Protein AF-A0A7S2MCP3-F1 (afdb_monomer_lite)

Secondary structure (DSSP, 8-state):
--HHHHHS---HHHHHHHHHHHHHHTT-GGG-PPEE-SS--SHHHHHHHHHTT-SEE--SHHHHHHTT------GGGT--TTSSS---HHHHTT----HHHHH-

Structure (mmCIF, N/CA/C/O backbone):
data_AF-A0A7S2MCP3-F1
#
_entry.id   AF-A0A7S2MCP3-F1
#
loop_
_atom_site.group_PDB
_atom_site.id
_atom_site.type_symbol
_atom_site.label_atom_id
_atom_site.label_alt_id
_atom_site.label_comp_id
_atom_site.label_asym_id
_atom_site.label_entity_id
_atom_site.label_seq_id
_atom_site.pdbx_PDB_ins_code
_atom_site.Cartn_x
_atom_site.Cartn_y
_atom_site.Cartn_z
_atom_site.occupancy
_atom_site.B_iso_or_equiv
_atom_site.auth_seq_id
_atom_site.auth_comp_id
_atom_site.auth_asym_id
_atom_site.auth_atom_id
_atom_site.pdbx_PDB_model_num
ATOM 1 N N . ALA A 1 1 ? 16.183 14.743 -4.151 1.00 67.62 1 ALA A N 1
ATOM 2 C CA . ALA A 1 1 ? 16.744 14.598 -2.790 1.00 67.62 1 ALA A CA 1
ATOM 3 C C . ALA A 1 1 ? 16.092 13.400 -2.102 1.00 67.62 1 ALA A C 1
ATOM 5 O O . ALA A 1 1 ? 14.910 13.176 -2.319 1.00 67.62 1 ALA A O 1
ATOM 6 N N . TRP A 1 2 ? 16.837 12.624 -1.310 1.00 85.50 2 TRP A N 1
ATOM 7 C CA . TRP A 1 2 ? 16.332 11.425 -0.609 1.00 85.50 2 TRP A CA 1
ATOM 8 C C . TRP A 1 2 ? 15.752 11.720 0.783 1.00 85.50 2 TRP A C 1
ATOM 10 O O . TRP A 1 2 ? 15.358 10.802 1.499 1.00 85.50 2 TRP A O 1
ATOM 20 N N . THR A 1 3 ? 15.712 12.995 1.169 1.00 93.25 3 THR A N 1
ATOM 21 C CA . THR A 1 3 ? 15.322 13.467 2.501 1.00 93.25 3 THR A CA 1
ATOM 22 C C . THR A 1 3 ? 13.916 13.024 2.887 1.00 93.25 3 THR A C 1
ATOM 24 O O . THR A 1 3 ? 13.737 12.544 3.997 1.00 93.25 3 THR A O 1
ATOM 27 N N . GLY A 1 4 ? 12.949 13.065 1.965 1.00 93.00 4 GLY A N 1
ATOM 28 C CA . GLY A 1 4 ? 11.589 12.583 2.237 1.00 93.00 4 GLY A CA 1
ATOM 29 C C . GLY A 1 4 ? 11.528 11.087 2.564 1.00 93.00 4 GLY A C 1
ATOM 30 O O . GLY A 1 4 ? 10.860 10.694 3.507 1.00 93.00 4 GLY A O 1
ATOM 31 N N . LEU A 1 5 ? 12.288 10.247 1.850 1.00 91.75 5 LEU A N 1
ATOM 32 C CA . LEU A 1 5 ? 12.274 8.792 2.065 1.00 91.75 5 LEU A CA 1
ATOM 33 C C . LEU A 1 5 ? 12.915 8.376 3.399 1.00 91.75 5 LEU A C 1
ATOM 35 O O . LEU A 1 5 ? 12.632 7.296 3.909 1.00 91.75 5 LEU A O 1
ATOM 39 N N . LYS A 1 6 ? 13.849 9.180 3.918 1.00 94.06 6 LYS A N 1
ATOM 40 C CA . LYS A 1 6 ? 14.656 8.836 5.099 1.00 94.06 6 LYS A CA 1
ATOM 41 C C . LYS A 1 6 ? 14.336 9.662 6.341 1.00 94.06 6 LYS A C 1
ATOM 43 O O . LYS A 1 6 ? 14.707 9.237 7.426 1.00 94.06 6 LYS A O 1
ATOM 48 N N . GLY A 1 7 ? 13.697 10.817 6.182 1.00 95.44 7 GLY A N 1
ATOM 49 C CA . GLY A 1 7 ? 13.464 11.786 7.251 1.00 95.44 7 GLY A CA 1
ATOM 50 C C . GLY A 1 7 ? 11.997 12.134 7.490 1.00 95.44 7 GLY A C 1
ATOM 51 O O . GLY A 1 7 ? 11.735 13.037 8.276 1.00 95.44 7 GLY A O 1
ATOM 52 N N . ALA A 1 8 ? 11.050 11.468 6.824 1.00 96.12 8 ALA A N 1
ATOM 53 C CA . ALA A 1 8 ? 9.621 11.676 7.039 1.00 96.12 8 ALA A CA 1
ATOM 54 C C . ALA A 1 8 ? 8.883 10.341 7.215 1.00 96.12 8 ALA A C 1
ATOM 56 O O . ALA A 1 8 ? 9.251 9.335 6.607 1.00 96.12 8 ALA A O 1
ATOM 57 N N . GLY A 1 9 ? 7.817 10.369 8.018 1.00 95.75 9 GLY A N 1
ATOM 58 C CA . GLY A 1 9 ? 6.973 9.213 8.325 1.00 95.75 9 GLY A CA 1
ATOM 59 C C . GLY A 1 9 ? 7.300 8.538 9.660 1.00 95.75 9 GLY A C 1
ATOM 60 O O . GLY A 1 9 ? 8.340 8.780 10.271 1.00 95.75 9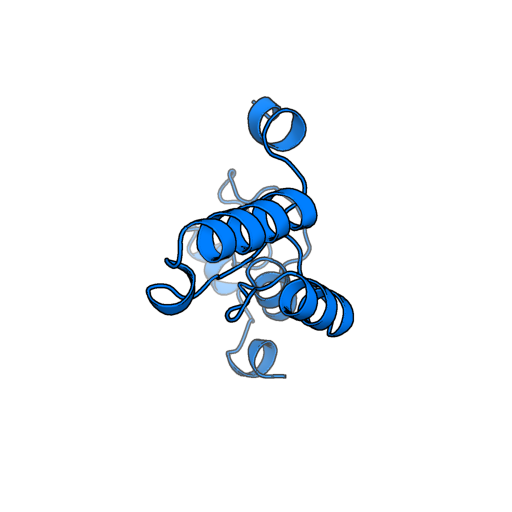 GLY A O 1
ATOM 61 N N . LEU A 1 10 ? 6.377 7.687 10.102 1.00 97.19 10 LEU A N 1
ATOM 62 C CA . LEU A 1 10 ? 6.475 6.835 11.287 1.00 97.19 10 LEU A CA 1
ATOM 63 C C . LEU A 1 10 ? 6.047 5.403 10.910 1.00 97.19 10 LEU A C 1
ATOM 65 O O . LEU A 1 10 ? 5.416 5.222 9.865 1.00 97.19 10 LEU A O 1
ATOM 69 N N . PRO A 1 11 ? 6.381 4.387 11.725 1.00 97.94 11 PRO A N 1
ATOM 70 C CA . PRO A 1 11 ? 5.870 3.030 11.541 1.00 97.94 11 PRO A CA 1
ATOM 71 C C . PRO A 1 11 ? 4.337 2.997 11.560 1.00 97.94 11 PRO A C 1
ATOM 73 O O . PRO A 1 11 ? 3.704 3.683 12.371 1.00 97.94 11 PRO A O 1
ATOM 76 N N . TRP A 1 12 ? 3.742 2.200 10.671 1.00 98.00 12 TRP A N 1
ATOM 77 C CA . TRP A 1 12 ? 2.287 2.113 10.529 1.00 98.00 12 TRP A CA 1
ATOM 78 C C . TRP A 1 12 ? 1.627 1.543 11.787 1.00 98.00 12 TRP A C 1
ATOM 80 O O . TRP A 1 12 ? 0.489 1.892 12.077 1.00 98.00 12 TRP A O 1
ATOM 90 N N . GLU A 1 13 ? 2.344 0.739 12.574 1.00 98.50 13 GLU A N 1
ATOM 91 C CA . GLU A 1 13 ? 1.866 0.143 13.820 1.00 98.50 13 GLU A CA 1
ATOM 92 C C . GLU A 1 13 ? 1.410 1.211 14.821 1.00 98.50 13 GLU A C 1
ATOM 94 O O . GLU A 1 13 ? 0.384 1.043 15.477 1.00 98.50 13 GLU A O 1
ATOM 99 N N . LEU A 1 14 ? 2.148 2.324 14.911 1.00 98.44 14 LEU A N 1
ATOM 100 C CA . LEU A 1 14 ? 1.820 3.428 15.814 1.00 98.44 14 LEU A CA 1
ATOM 101 C C . LEU A 1 14 ? 0.579 4.180 15.330 1.00 98.44 14 LEU A C 1
ATOM 103 O O . LEU A 1 14 ? -0.389 4.317 16.073 1.00 98.44 14 LEU A O 1
ATOM 107 N N . GLY A 1 15 ? 0.589 4.620 14.068 1.00 98.44 15 GLY A N 1
ATOM 108 C CA . GLY A 1 15 ? -0.507 5.414 13.510 1.00 98.44 15 GLY A CA 1
ATOM 109 C C . GLY A 1 15 ? -1.817 4.632 13.396 1.00 98.44 15 GLY A C 1
ATOM 110 O O . GLY A 1 15 ? -2.888 5.180 13.655 1.00 98.44 15 GLY A O 1
ATOM 111 N N . LEU A 1 16 ? -1.748 3.341 13.057 1.00 98.62 16 LEU A N 1
ATOM 112 C CA . LEU A 1 16 ? -2.917 2.468 12.965 1.00 98.62 16 LEU A CA 1
ATOM 113 C C . LEU A 1 16 ? -3.560 2.261 14.339 1.00 98.62 16 LEU A C 1
ATOM 115 O O . LEU A 1 16 ? -4.768 2.454 14.477 1.00 98.62 16 LEU A O 1
ATOM 119 N N . ALA A 1 17 ? -2.757 1.928 15.354 1.00 98.56 17 ALA A N 1
ATOM 120 C CA . ALA A 1 17 ? -3.254 1.722 16.709 1.00 98.56 17 ALA A CA 1
ATOM 121 C C . ALA A 1 17 ? -3.850 3.009 17.301 1.00 98.56 17 ALA A C 1
ATOM 123 O O . ALA A 1 17 ? -4.926 2.968 17.896 1.00 98.56 17 ALA A O 1
ATOM 124 N N . GLU A 1 18 ? -3.198 4.157 17.101 1.00 98.75 18 GLU A N 1
ATOM 125 C CA . GLU A 1 18 ? -3.704 5.458 17.548 1.00 98.75 18 GLU A CA 1
ATOM 126 C C . GLU A 1 18 ? -5.028 5.816 16.860 1.00 98.75 18 GLU A C 1
ATOM 128 O O . GLU A 1 18 ? -5.979 6.242 17.520 1.00 98.75 18 GLU A O 1
ATOM 133 N N . THR A 1 19 ? -5.127 5.582 15.549 1.00 98.62 19 THR A N 1
ATOM 134 C CA . THR A 1 19 ? -6.360 5.813 14.782 1.00 98.62 19 THR A CA 1
ATOM 135 C C . THR A 1 19 ? -7.492 4.922 15.289 1.00 98.62 19 THR A C 1
ATOM 137 O O . THR A 1 19 ? -8.585 5.417 15.573 1.00 98.62 19 THR A O 1
ATOM 140 N N . GLN A 1 20 ? -7.229 3.624 15.470 1.00 98.62 20 GLN A N 1
ATOM 141 C CA . GLN A 1 20 ? -8.178 2.664 16.036 1.00 98.62 20 GLN A CA 1
ATOM 142 C C . GLN A 1 20 ? -8.685 3.132 17.404 1.00 98.62 20 GLN A C 1
ATOM 144 O O . GLN A 1 20 ? -9.894 3.230 17.616 1.00 98.62 20 GLN A O 1
ATOM 149 N N . GLN A 1 21 ? -7.771 3.443 18.326 1.00 98.62 21 GLN A N 1
ATOM 150 C CA . GLN A 1 21 ? -8.106 3.871 19.684 1.00 98.62 21 GLN A CA 1
ATOM 151 C C . GLN A 1 21 ? -8.908 5.173 19.673 1.00 98.62 21 GLN A C 1
ATOM 153 O O . GLN A 1 21 ? -9.950 5.255 20.319 1.00 98.62 21 GLN A O 1
ATOM 158 N N . THR A 1 22 ? -8.483 6.163 18.889 1.00 98.75 22 THR A N 1
ATOM 159 C CA . THR A 1 22 ? -9.149 7.468 18.799 1.00 98.75 22 THR A CA 1
ATOM 160 C C . THR A 1 22 ? -10.566 7.337 18.253 1.00 98.75 22 THR A C 1
ATOM 162 O O . THR A 1 22 ? -11.498 7.917 18.809 1.00 98.75 22 THR A O 1
ATOM 165 N N . LEU A 1 23 ? -10.774 6.545 17.201 1.00 98.75 23 LEU A N 1
ATOM 166 C CA . LEU A 1 23 ? -12.108 6.335 16.639 1.00 98.75 23 LEU A CA 1
ATOM 167 C C . LEU A 1 23 ? -13.038 5.597 17.605 1.00 98.75 23 LEU A C 1
ATOM 169 O O . LEU A 1 23 ? -14.221 5.935 17.680 1.00 98.75 23 LEU A O 1
ATOM 173 N N . VAL A 1 24 ? -12.521 4.618 18.354 1.00 98.44 24 VAL A N 1
ATOM 174 C CA . VAL A 1 24 ? -13.291 3.909 19.388 1.00 98.44 24 VAL A CA 1
ATOM 175 C C . VAL A 1 24 ? -13.673 4.863 20.518 1.00 98.44 24 VAL A C 1
ATOM 177 O O . VAL A 1 24 ? -14.847 4.938 20.868 1.00 98.44 24 VAL A O 1
ATOM 180 N N . LEU A 1 25 ? -12.719 5.647 21.031 1.00 98.62 25 LEU A N 1
ATOM 181 C CA . LEU A 1 25 ? -12.955 6.622 22.103 1.00 98.62 25 LEU A CA 1
ATOM 182 C C . LEU A 1 25 ? -14.028 7.659 21.742 1.00 98.62 25 LEU A C 1
ATOM 184 O O . LEU A 1 25 ? -14.705 8.172 22.628 1.00 98.62 25 LEU A O 1
ATOM 188 N N . ASN A 1 26 ? -14.198 7.951 20.452 1.00 98.62 26 ASN A N 1
ATOM 189 C CA . ASN A 1 26 ? -15.158 8.937 19.960 1.00 98.62 26 ASN A CA 1
ATOM 190 C C . ASN A 1 26 ? -16.460 8.327 19.410 1.00 98.62 26 ASN A C 1
ATOM 192 O O . ASN A 1 26 ? -17.278 9.065 18.867 1.00 98.62 26 ASN A O 1
ATOM 196 N N . ASN A 1 27 ? -16.682 7.011 19.533 1.00 98.19 27 ASN A N 1
ATOM 197 C CA . ASN A 1 27 ? -17.838 6.315 18.941 1.00 98.19 27 ASN A CA 1
ATOM 198 C C . ASN A 1 27 ? -17.995 6.587 17.429 1.00 98.19 27 ASN A C 1
ATOM 200 O O . ASN A 1 27 ? -19.096 6.822 16.926 1.00 98.19 27 ASN A O 1
ATOM 204 N N . LEU A 1 28 ? -16.869 6.609 16.710 1.00 98.56 28 LEU A N 1
ATOM 205 C CA . LEU A 1 28 ? -16.812 6.814 15.258 1.00 98.56 28 LEU A CA 1
ATOM 206 C C . LEU A 1 28 ? -16.296 5.584 14.506 1.00 98.56 28 LEU A C 1
ATOM 208 O O . LEU A 1 28 ? -16.275 5.586 13.275 1.00 98.56 28 LEU A O 1
ATOM 212 N N . ARG A 1 29 ? -15.834 4.550 15.219 1.00 98.19 29 ARG A N 1
ATOM 213 C CA . ARG A 1 29 ? -15.120 3.426 14.603 1.00 98.19 29 ARG A CA 1
ATOM 214 C C . ARG A 1 29 ? -15.978 2.601 13.646 1.00 98.19 29 ARG A C 1
ATOM 216 O O . ARG A 1 29 ? -15.452 2.073 12.675 1.00 98.19 29 ARG A O 1
ATOM 223 N N . ASP A 1 30 ? -17.273 2.522 13.896 1.00 97.38 30 ASP A N 1
ATOM 224 C CA . ASP A 1 30 ? -18.263 1.828 13.071 1.00 97.38 30 ASP A CA 1
ATOM 225 C C . ASP A 1 30 ? -18.556 2.532 11.734 1.00 97.38 30 ASP A C 1
ATOM 227 O O . ASP A 1 30 ? -19.186 1.955 10.852 1.00 97.38 30 ASP A O 1
ATOM 231 N N . ARG A 1 31 ? -18.093 3.775 11.560 1.00 98.25 31 ARG A N 1
ATOM 232 C CA . ARG A 1 31 ? -18.406 4.607 10.387 1.00 98.25 31 ARG A CA 1
ATOM 233 C C . ARG A 1 31 ? -17.397 4.494 9.254 1.00 98.25 31 ARG A C 1
ATOM 235 O O . ARG A 1 31 ? -17.638 5.033 8.176 1.00 98.25 31 ARG A O 1
ATOM 242 N N . VAL A 1 32 ? -16.251 3.869 9.503 1.00 98.19 32 VAL A N 1
ATOM 243 C CA . VAL A 1 32 ? -15.133 3.810 8.560 1.00 98.19 32 VAL A CA 1
ATOM 244 C C . VAL A 1 32 ? -14.475 2.443 8.600 1.00 98.19 32 VAL A C 1
ATOM 246 O O . VAL A 1 32 ? -14.462 1.782 9.635 1.00 98.19 32 VAL A O 1
ATOM 249 N N . LYS A 1 33 ? -13.866 2.062 7.481 1.00 98.44 33 LYS A N 1
ATOM 250 C CA . LYS A 1 33 ? -12.904 0.965 7.437 1.00 98.44 33 LYS A CA 1
ATOM 251 C C . LYS A 1 33 ? -11.500 1.520 7.582 1.00 98.44 33 LYS A C 1
ATOM 253 O O . LYS A 1 33 ? -11.182 2.552 6.989 1.00 98.44 33 LYS A O 1
ATOM 258 N N . LEU A 1 34 ? -10.655 0.828 8.336 1.00 98.50 34 LEU A N 1
ATOM 259 C CA . LEU A 1 34 ? -9.238 1.165 8.421 1.00 98.50 34 LEU A CA 1
ATOM 260 C C . LEU A 1 34 ? -8.436 0.303 7.450 1.00 98.50 34 LEU A C 1
ATOM 262 O O . LEU A 1 34 ? -8.415 -0.920 7.569 1.00 98.50 34 LEU A O 1
ATOM 266 N N . GLN A 1 35 ? -7.754 0.954 6.513 1.00 98.56 35 GLN A N 1
ATOM 267 C CA . GLN A 1 35 ? -6.789 0.319 5.624 1.00 98.56 35 GLN A CA 1
ATOM 268 C C . GLN A 1 35 ? -5.370 0.654 6.085 1.00 98.56 35 GLN A C 1
ATOM 270 O O . GLN A 1 35 ? -5.095 1.787 6.484 1.00 98.56 35 GLN A O 1
ATOM 275 N N . THR A 1 36 ? -4.450 -0.302 5.985 1.00 98.44 36 THR A N 1
ATOM 276 C CA . THR A 1 36 ? -3.020 -0.046 6.189 1.00 98.44 36 THR A CA 1
ATOM 277 C C . THR A 1 36 ? -2.173 -0.639 5.068 1.00 98.44 36 THR A C 1
ATOM 279 O O . THR A 1 36 ? -2.492 -1.688 4.509 1.00 98.44 36 THR A O 1
ATOM 282 N N . ASP A 1 37 ? -1.088 0.046 4.729 1.00 98.31 37 ASP A N 1
ATOM 283 C CA . 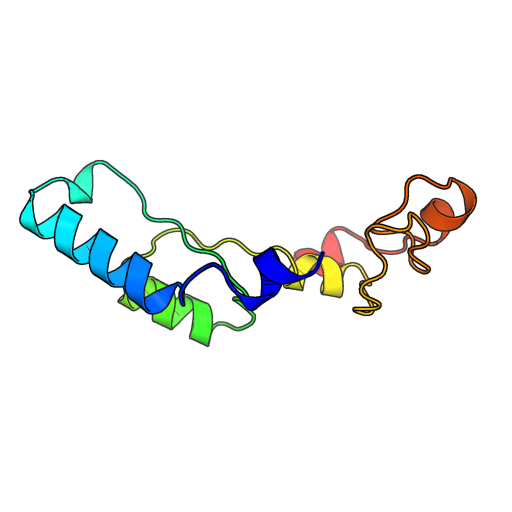ASP A 1 37 ? -0.009 -0.453 3.889 1.00 98.31 37 ASP A CA 1
ATOM 284 C C . ASP A 1 37 ? 1.340 -0.070 4.519 1.00 98.31 37 ASP A C 1
ATOM 286 O O . ASP A 1 37 ? 1.400 0.563 5.573 1.00 98.31 37 ASP A O 1
ATOM 290 N N . GLY A 1 38 ? 2.438 -0.488 3.890 1.00 96.31 38 GLY A N 1
ATOM 291 C CA . GLY A 1 38 ? 3.779 -0.144 4.359 1.00 96.31 38 GLY A CA 1
ATOM 292 C C . GLY A 1 38 ? 4.638 -1.374 4.581 1.00 96.31 38 GLY A C 1
ATOM 293 O O . GLY A 1 38 ? 4.873 -1.813 5.699 1.00 96.31 38 GLY A O 1
ATOM 294 N N . GLN A 1 39 ? 5.166 -1.919 3.484 1.00 94.31 39 GLN A N 1
ATOM 295 C CA . GLN A 1 39 ? 6.047 -3.091 3.509 1.00 94.31 39 GLN A CA 1
ATOM 296 C C . GLN A 1 39 ? 5.456 -4.360 4.152 1.00 94.31 39 GLN A C 1
ATOM 298 O O . GLN A 1 39 ? 6.231 -5.212 4.594 1.00 94.31 39 GLN A O 1
ATOM 303 N N . LEU A 1 40 ? 4.133 -4.533 4.123 1.00 96.81 40 LEU A N 1
ATOM 304 C CA . LEU A 1 40 ? 3.496 -5.817 4.412 1.00 96.81 40 LEU A CA 1
ATOM 305 C C . LEU A 1 40 ? 3.977 -6.856 3.386 1.00 96.81 40 LEU A C 1
ATOM 307 O O . LEU A 1 40 ? 3.885 -6.625 2.177 1.00 96.81 40 LEU A O 1
ATOM 311 N N . LYS A 1 41 ? 4.558 -7.966 3.852 1.00 95.50 41 LYS A N 1
ATOM 312 C CA . LYS A 1 41 ? 5.123 -9.020 2.982 1.00 95.50 41 LYS A CA 1
ATOM 313 C C . LYS A 1 41 ? 4.669 -10.420 3.362 1.00 95.50 41 LYS A C 1
ATOM 315 O O . LYS A 1 41 ? 4.758 -11.324 2.542 1.00 95.50 41 LYS A O 1
ATOM 320 N N . THR A 1 42 ? 4.251 -10.615 4.605 1.00 97.00 42 THR A N 1
ATOM 321 C CA . THR A 1 42 ? 3.963 -11.934 5.162 1.00 97.00 42 THR A CA 1
ATOM 322 C C . THR A 1 42 ? 2.568 -11.981 5.767 1.00 97.00 42 THR A C 1
ATOM 324 O O . THR A 1 42 ? 2.017 -10.957 6.173 1.00 97.00 42 THR A O 1
ATOM 327 N N . GLY A 1 43 ? 2.021 -13.190 5.918 1.00 97.50 43 GLY A N 1
ATOM 328 C CA . GLY A 1 43 ? 0.770 -13.386 6.657 1.00 97.50 43 GLY A CA 1
ATOM 329 C C . GLY A 1 43 ? 0.852 -12.909 8.113 1.00 97.50 43 GLY A C 1
ATOM 330 O O . GLY A 1 43 ? -0.146 -12.461 8.667 1.00 97.50 43 GLY A O 1
ATOM 331 N N . ARG A 1 44 ? 2.048 -12.922 8.724 1.00 98.25 44 ARG A N 1
ATOM 332 C CA . ARG A 1 44 ? 2.267 -12.362 10.066 1.00 98.25 44 ARG A CA 1
ATOM 333 C C . ARG A 1 44 ? 2.054 -10.850 10.091 1.00 98.25 44 ARG A C 1
ATOM 335 O O . ARG A 1 44 ? 1.443 -10.361 11.035 1.00 98.25 44 ARG A O 1
ATOM 342 N N . ASP A 1 45 ? 2.528 -10.128 9.079 1.00 98.19 45 ASP A N 1
ATOM 343 C CA . ASP A 1 45 ? 2.351 -8.672 9.006 1.00 98.19 45 ASP A CA 1
ATOM 344 C C . ASP A 1 45 ? 0.861 -8.321 8.911 1.00 98.19 45 ASP A C 1
ATOM 346 O O . ASP A 1 45 ? 0.380 -7.453 9.635 1.00 98.19 45 ASP A O 1
ATOM 350 N N . VAL A 1 46 ? 0.115 -9.071 8.090 1.00 98.38 46 VAL A N 1
ATOM 351 C CA . VAL A 1 46 ? -1.346 -8.946 7.963 1.00 98.38 46 VAL A CA 1
ATOM 352 C C . VAL A 1 46 ? -2.045 -9.242 9.289 1.00 98.38 46 VAL A C 1
ATOM 354 O O . VAL A 1 46 ? -2.895 -8.469 9.720 1.00 98.38 46 VAL A O 1
ATOM 357 N N . ALA A 1 47 ? -1.668 -10.327 9.971 1.00 98.56 47 ALA A N 1
ATOM 358 C CA . ALA A 1 47 ? -2.256 -10.687 11.258 1.00 98.56 47 ALA A CA 1
ATOM 359 C C . ALA A 1 47 ? -2.014 -9.605 12.323 1.00 98.56 47 ALA A C 1
ATOM 361 O O . ALA A 1 47 ? -2.935 -9.247 13.051 1.00 98.56 47 ALA A O 1
ATOM 362 N N . ILE A 1 48 ? -0.803 -9.043 12.393 1.00 98.56 48 ILE A N 1
ATOM 363 C CA . ILE A 1 48 ? -0.486 -7.945 13.317 1.00 98.56 48 ILE A CA 1
ATOM 364 C C . ILE A 1 48 ? -1.306 -6.700 12.971 1.00 98.56 48 ILE A C 1
ATOM 366 O O . ILE A 1 48 ? -1.923 -6.121 13.860 1.00 98.56 48 ILE A O 1
ATOM 370 N N . ALA A 1 49 ? -1.370 -6.313 11.698 1.00 98.62 49 ALA A N 1
ATOM 371 C CA . ALA A 1 49 ? -2.188 -5.187 11.257 1.00 98.62 49 ALA A CA 1
ATOM 372 C C . ALA A 1 49 ? -3.675 -5.372 11.608 1.00 98.62 49 ALA A C 1
ATOM 374 O O . ALA A 1 49 ? -4.307 -4.445 12.114 1.00 98.62 49 ALA A O 1
ATOM 375 N N . CYS A 1 50 ? -4.212 -6.582 11.430 1.00 98.50 50 CYS A N 1
ATOM 376 C CA . CYS A 1 50 ? -5.576 -6.923 11.828 1.00 98.50 50 CYS A CA 1
ATOM 377 C C . CYS A 1 50 ? -5.790 -6.744 13.340 1.00 98.50 50 CYS A C 1
ATOM 379 O O . CYS A 1 50 ? -6.768 -6.125 13.754 1.00 98.50 50 CYS A O 1
ATOM 381 N N . LEU A 1 51 ? -4.861 -7.235 14.170 1.00 98.50 51 LEU A N 1
ATOM 382 C CA . LEU A 1 51 ? -4.922 -7.090 15.632 1.00 98.50 51 LEU A CA 1
ATOM 383 C C . LEU A 1 51 ? -4.826 -5.627 16.092 1.00 98.50 51 LEU A C 1
ATOM 385 O O . LEU A 1 51 ? -5.353 -5.285 17.148 1.00 98.50 51 LEU A O 1
ATOM 389 N N . LEU A 1 52 ? -4.177 -4.764 15.306 1.00 98.62 52 LEU A N 1
ATOM 390 C CA . LEU A 1 52 ? -4.078 -3.325 15.566 1.00 98.62 52 LEU A CA 1
ATOM 391 C C . LEU A 1 52 ? -5.275 -2.516 15.035 1.00 98.62 52 LEU A C 1
ATOM 393 O O . LEU A 1 52 ? -5.346 -1.315 15.288 1.00 98.62 52 LEU A O 1
ATOM 397 N N . GLY A 1 53 ? -6.236 -3.158 14.362 1.00 98.31 53 GLY A N 1
ATOM 398 C CA . GLY A 1 53 ? -7.515 -2.555 13.976 1.00 98.31 53 GLY A CA 1
ATOM 399 C C . GLY A 1 53 ? -7.729 -2.344 12.477 1.00 98.31 53 GLY A C 1
ATOM 400 O O . GLY A 1 53 ? -8.764 -1.784 12.109 1.00 98.31 53 GLY A O 1
ATOM 401 N N . ALA A 1 54 ? -6.798 -2.778 11.618 1.00 98.69 54 ALA A N 1
ATOM 402 C CA . ALA A 1 54 ? -6.998 -2.744 10.170 1.00 98.69 54 ALA A CA 1
ATOM 403 C C . ALA A 1 54 ? -8.003 -3.809 9.705 1.00 98.69 54 ALA A C 1
ATOM 405 O O . ALA A 1 54 ? -8.040 -4.927 10.215 1.00 98.69 54 ALA A O 1
ATOM 406 N N . GLU A 1 55 ? -8.778 -3.451 8.688 1.00 98.56 55 GLU A N 1
ATOM 407 C CA . GLU A 1 55 ? -9.721 -4.318 7.974 1.00 98.56 55 GLU A CA 1
ATOM 408 C C . GLU A 1 55 ? -9.283 -4.568 6.527 1.00 98.56 55 GLU A C 1
ATOM 410 O O . GLU A 1 55 ? -9.661 -5.573 5.928 1.00 98.56 55 GLU A O 1
ATOM 415 N N . GLU A 1 56 ? -8.484 -3.660 5.962 1.00 98.44 56 GLU A N 1
ATOM 416 C CA . GLU A 1 56 ? -7.992 -3.734 4.588 1.00 98.44 56 GLU A CA 1
ATOM 417 C C . GLU A 1 56 ? -6.463 -3.567 4.557 1.00 98.44 56 GLU A C 1
ATOM 419 O O . GLU A 1 56 ? -5.875 -2.824 5.350 1.00 98.44 56 GLU A O 1
ATOM 424 N N . PHE A 1 57 ? -5.806 -4.273 3.633 1.00 98.38 57 PHE A N 1
ATOM 425 C CA . PHE A 1 57 ? -4.346 -4.377 3.579 1.00 98.38 57 PHE A CA 1
ATOM 426 C C . PHE A 1 57 ? -3.844 -4.053 2.174 1.00 98.38 57 PHE A C 1
ATOM 428 O O . PHE A 1 57 ? -4.172 -4.742 1.207 1.00 98.38 57 PHE A O 1
ATOM 435 N N . GLY A 1 58 ? -3.039 -3.002 2.058 1.00 97.75 58 GLY A N 1
ATOM 436 C CA . GLY A 1 58 ? -2.432 -2.592 0.801 1.00 97.75 58 GLY A CA 1
ATOM 437 C C . GLY A 1 58 ? -1.088 -3.277 0.565 1.00 97.75 58 GLY A C 1
ATOM 438 O O . GLY A 1 58 ? -0.181 -3.229 1.400 1.00 97.75 58 GLY A O 1
ATOM 439 N N . PHE A 1 59 ? -0.928 -3.858 -0.624 1.00 97.19 59 PHE A N 1
ATOM 440 C CA . PHE A 1 59 ? 0.334 -4.422 -1.098 1.00 97.19 59 PHE A CA 1
ATOM 441 C C . PHE A 1 59 ? 0.758 -3.721 -2.386 1.00 97.19 59 PHE A C 1
ATOM 443 O O . PHE A 1 59 ? 0.026 -3.716 -3.368 1.00 97.19 59 PHE A O 1
ATOM 450 N N . ALA A 1 60 ? 1.966 -3.156 -2.396 1.00 93.69 60 ALA A N 1
ATOM 451 C CA . ALA A 1 60 ? 2.519 -2.491 -3.578 1.00 93.69 60 ALA A CA 1
ATOM 452 C C . ALA A 1 60 ? 3.827 -3.153 -4.026 1.00 93.69 60 ALA A C 1
ATOM 454 O O . ALA A 1 60 ? 3.905 -3.776 -5.082 1.00 93.69 60 ALA A O 1
ATOM 455 N N . THR A 1 61 ? 4.867 -3.083 -3.190 1.00 95.94 61 THR A N 1
ATOM 456 C CA . THR A 1 61 ? 6.198 -3.592 -3.554 1.00 95.94 61 THR A CA 1
ATOM 457 C C . THR A 1 61 ? 6.227 -5.108 -3.745 1.00 95.94 61 THR A C 1
ATOM 459 O O . THR A 1 61 ? 6.918 -5.575 -4.643 1.00 95.94 61 THR A O 1
ATOM 462 N N . ALA A 1 62 ? 5.498 -5.878 -2.930 1.00 95.25 62 ALA A N 1
ATOM 463 C CA . ALA A 1 62 ? 5.475 -7.337 -3.052 1.00 95.25 62 ALA A CA 1
ATOM 464 C C . ALA A 1 62 ? 4.889 -7.798 -4.408 1.00 95.25 62 ALA A C 1
ATOM 466 O O . ALA A 1 62 ? 5.601 -8.509 -5.117 1.00 95.25 62 ALA A O 1
ATOM 467 N N . PRO A 1 63 ? 3.713 -7.309 -4.858 1.00 95.62 63 PRO A N 1
ATOM 468 C CA . PRO A 1 63 ? 3.223 -7.553 -6.218 1.00 95.62 63 PRO A CA 1
ATOM 469 C C . PRO A 1 63 ? 4.193 -7.113 -7.321 1.00 95.62 63 PRO A C 1
ATOM 471 O O . PRO A 1 63 ? 4.391 -7.836 -8.292 1.00 95.62 63 PRO A O 1
ATOM 474 N N . LEU A 1 64 ? 4.860 -5.959 -7.176 1.00 97.12 64 LEU A N 1
ATOM 475 C CA . LEU A 1 64 ? 5.872 -5.526 -8.150 1.00 97.12 64 LEU A CA 1
ATOM 476 C C . LEU A 1 64 ? 7.041 -6.516 -8.243 1.00 97.12 64 LEU A C 1
ATOM 478 O O . LEU A 1 64 ? 7.543 -6.766 -9.337 1.00 97.12 64 LEU A O 1
ATOM 482 N N . ILE A 1 65 ? 7.486 -7.071 -7.113 1.00 96.88 65 ILE A N 1
ATOM 483 C CA . ILE A 1 65 ? 8.531 -8.104 -7.073 1.00 96.88 65 ILE A CA 1
ATOM 484 C C . ILE A 1 65 ? 8.028 -9.396 -7.716 1.00 96.88 65 ILE A C 1
ATOM 486 O O . ILE A 1 65 ? 8.742 -9.951 -8.546 1.00 96.88 65 ILE A O 1
ATOM 490 N N . ALA A 1 66 ? 6.802 -9.826 -7.414 1.00 97.06 66 ALA A N 1
ATOM 491 C CA . ALA A 1 66 ? 6.188 -10.997 -8.041 1.00 97.06 66 ALA A CA 1
ATOM 492 C C . ALA A 1 66 ? 6.092 -10.854 -9.574 1.00 97.06 66 ALA A C 1
ATOM 494 O O . ALA A 1 66 ? 6.335 -11.802 -10.315 1.00 97.06 66 ALA A O 1
ATOM 495 N N . MET A 1 67 ? 5.847 -9.638 -10.070 1.00 97.19 67 MET A N 1
ATOM 496 C CA . MET A 1 67 ? 5.860 -9.321 -11.504 1.00 97.19 67 MET A CA 1
ATOM 497 C C . MET A 1 67 ? 7.267 -9.153 -12.113 1.00 97.19 67 MET A C 1
ATOM 499 O O . MET A 1 67 ? 7.374 -8.901 -13.312 1.00 97.19 67 MET A O 1
ATOM 503 N N . GLY A 1 68 ? 8.345 -9.281 -11.331 1.00 97.19 68 GLY A N 1
ATOM 504 C CA . GLY A 1 68 ? 9.728 -9.286 -11.826 1.00 97.19 68 GLY A CA 1
ATOM 505 C C . GLY A 1 68 ? 10.610 -8.119 -11.370 1.00 97.19 68 GLY A C 1
ATOM 506 O O . GLY A 1 68 ? 11.720 -7.957 -11.878 1.00 97.19 68 GLY A O 1
ATOM 507 N N . CYS A 1 69 ? 10.173 -7.278 -10.426 1.00 98.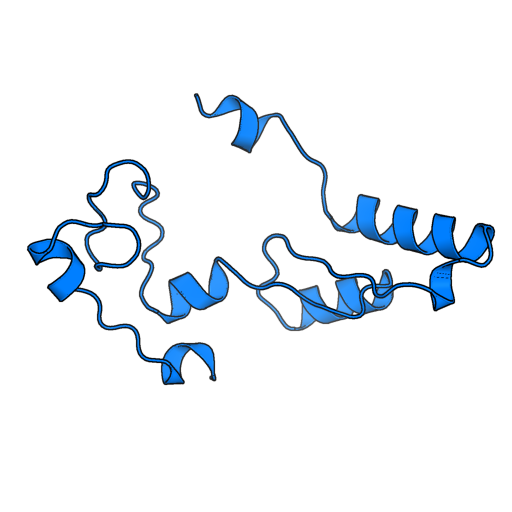00 69 CYS A N 1
ATOM 508 C CA . CYS A 1 69 ? 11.014 -6.196 -9.908 1.00 98.00 69 CYS A CA 1
ATOM 509 C C . CYS A 1 69 ? 12.236 -6.749 -9.166 1.00 98.00 69 CYS A C 1
ATOM 511 O O . CYS A 1 69 ? 12.122 -7.370 -8.115 1.00 98.00 69 CYS A O 1
ATOM 513 N N . ILE A 1 70 ? 13.425 -6.410 -9.660 1.00 97.56 70 ILE A N 1
ATOM 514 C CA . ILE A 1 70 ? 14.715 -6.802 -9.067 1.00 97.56 70 ILE A CA 1
ATOM 515 C C . ILE A 1 70 ? 15.267 -5.783 -8.054 1.00 97.56 70 ILE A C 1
ATOM 517 O O . ILE A 1 70 ? 16.449 -5.797 -7.728 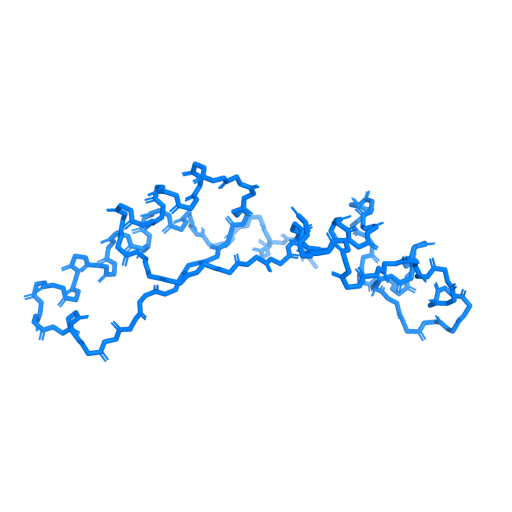1.00 97.56 70 ILE A O 1
ATOM 521 N N . MET A 1 71 ? 14.442 -4.835 -7.594 1.00 96.94 71 MET A N 1
ATOM 522 C CA . MET A 1 71 ? 14.819 -3.822 -6.594 1.00 96.94 71 MET A CA 1
ATOM 523 C C . MET A 1 71 ? 16.051 -2.963 -6.957 1.00 96.94 71 MET A C 1
ATOM 525 O O . MET A 1 71 ? 16.800 -2.530 -6.084 1.00 96.94 71 MET A O 1
ATOM 529 N N . MET A 1 72 ? 16.216 -2.618 -8.240 1.00 96.50 72 MET A N 1
ATOM 530 C CA . MET A 1 72 ? 17.329 -1.783 -8.736 1.00 96.50 72 MET A CA 1
ATOM 531 C C . MET A 1 72 ? 17.300 -0.325 -8.225 1.00 96.50 72 MET A C 1
ATOM 533 O O . MET A 1 72 ? 18.321 0.358 -8.225 1.00 96.50 72 MET A O 1
ATOM 537 N N . ARG A 1 73 ? 16.123 0.179 -7.814 1.00 95.88 73 ARG A N 1
ATOM 538 C CA . ARG A 1 73 ? 15.904 1.549 -7.287 1.00 95.88 73 ARG A CA 1
ATOM 539 C C . ARG A 1 73 ? 16.256 2.697 -8.250 1.00 95.88 73 ARG A C 1
ATOM 541 O O . ARG A 1 73 ? 16.478 3.826 -7.819 1.00 95.88 73 ARG A O 1
ATOM 548 N N . LYS A 1 74 ? 16.209 2.442 -9.560 1.00 96.12 74 LYS A N 1
ATOM 549 C CA . LYS A 1 74 ? 16.321 3.458 -10.626 1.00 96.12 74 LYS A CA 1
ATOM 550 C C . LYS A 1 74 ? 14.982 3.795 -11.291 1.00 96.12 74 LYS A C 1
ATOM 552 O O . LYS A 1 74 ? 14.952 4.275 -12.417 1.00 96.12 74 LYS A O 1
ATOM 557 N N . CYS A 1 75 ? 13.869 3.564 -10.595 1.00 97.44 75 CYS A N 1
ATOM 558 C CA . CYS A 1 75 ? 12.518 3.750 -11.137 1.00 97.44 75 CYS A CA 1
ATOM 559 C C . CYS A 1 75 ? 12.277 5.175 -11.677 1.00 97.44 75 CYS A C 1
ATOM 561 O O . CYS A 1 75 ? 11.562 5.353 -12.650 1.00 97.44 75 CYS A O 1
ATOM 563 N N . HIS A 1 76 ? 12.920 6.182 -11.078 1.00 96.38 76 HIS A N 1
ATOM 564 C CA . HIS A 1 76 ? 12.822 7.593 -11.468 1.00 96.38 76 HIS A CA 1
ATOM 565 C C . HIS A 1 76 ? 13.668 7.974 -12.698 1.00 96.38 76 HIS A C 1
ATOM 567 O O . HIS A 1 76 ? 13.583 9.106 -13.159 1.00 96.38 76 HIS A O 1
ATOM 573 N N . LEU A 1 77 ? 14.506 7.067 -13.210 1.00 97.81 77 LEU A N 1
ATOM 574 C CA . LEU A 1 77 ? 15.422 7.334 -14.325 1.00 97.81 77 LEU A CA 1
ATOM 575 C C . LEU A 1 77 ? 14.919 6.785 -15.662 1.00 97.81 77 LEU A C 1
ATOM 577 O O . LEU A 1 77 ? 15.681 6.767 -16.620 1.00 97.81 77 LEU A O 1
ATOM 581 N N . ASN A 1 78 ? 13.684 6.276 -15.724 1.00 97.94 78 ASN A N 1
ATOM 582 C CA . ASN A 1 78 ? 13.099 5.670 -16.924 1.00 97.94 78 ASN A CA 1
ATOM 583 C C . ASN A 1 78 ? 13.888 4.465 -17.497 1.00 97.94 78 ASN A C 1
ATOM 585 O O . ASN A 1 78 ? 13.656 4.049 -18.625 1.00 97.94 78 ASN A O 1
ATOM 589 N N . THR A 1 79 ? 14.808 3.873 -16.728 1.00 98.19 79 THR A N 1
ATOM 590 C CA . THR A 1 79 ? 15.766 2.842 -17.188 1.00 98.19 79 THR A CA 1
ATOM 591 C C . THR A 1 79 ? 15.538 1.481 -16.527 1.00 98.19 79 THR A C 1
ATOM 593 O O . THR A 1 79 ? 16.480 0.733 -16.266 1.00 98.19 79 THR A O 1
ATOM 596 N N . CYS A 1 80 ? 14.285 1.145 -16.205 1.00 98.25 80 CYS A N 1
ATOM 597 C CA . CYS A 1 80 ? 13.956 -0.142 -15.596 1.00 98.25 80 CYS A CA 1
ATOM 598 C C . CYS A 1 80 ? 14.338 -1.304 -16.540 1.00 98.25 80 CYS A C 1
ATOM 600 O O . CYS A 1 80 ? 13.759 -1.416 -17.619 1.00 98.25 80 CYS A O 1
ATOM 602 N N . PRO A 1 81 ? 15.264 -2.202 -16.153 1.00 97.50 81 PRO A N 1
ATOM 603 C CA . PRO A 1 81 ? 15.778 -3.234 -17.056 1.00 97.50 81 PRO A CA 1
ATOM 604 C C . PRO A 1 81 ? 14.779 -4.369 -17.320 1.00 97.50 81 PRO A C 1
ATOM 606 O O . PRO A 1 81 ? 14.980 -5.144 -18.248 1.00 97.50 81 PRO A O 1
ATOM 609 N N . VAL A 1 82 ? 13.719 -4.450 -16.512 1.00 98.06 82 VAL A N 1
ATOM 610 C CA . VAL A 1 82 ? 12.673 -5.486 -16.551 1.00 98.06 82 VAL A CA 1
ATOM 611 C C . VAL A 1 82 ? 11.310 -4.927 -16.981 1.00 98.06 82 VAL A C 1
ATOM 613 O O . VAL A 1 82 ? 10.285 -5.561 -16.774 1.00 98.06 82 VAL A O 1
ATOM 616 N N . GLY A 1 83 ? 11.274 -3.706 -17.523 1.00 97.81 83 GLY A N 1
ATOM 617 C CA . GLY A 1 83 ? 10.065 -3.145 -18.135 1.00 97.81 83 GLY A CA 1
ATOM 618 C C . GLY A 1 83 ? 8.943 -2.713 -17.183 1.00 97.81 83 GLY A C 1
ATOM 619 O O . GLY A 1 83 ? 7.867 -2.381 -17.660 1.00 97.81 83 GLY A O 1
ATOM 620 N N . ILE A 1 84 ? 9.169 -2.674 -15.862 1.00 97.88 84 ILE A N 1
ATOM 621 C CA . ILE A 1 84 ? 8.138 -2.285 -14.875 1.00 97.88 84 ILE A CA 1
ATOM 622 C C . ILE A 1 84 ? 7.971 -0.761 -14.776 1.00 97.88 84 ILE A C 1
ATOM 624 O O . ILE A 1 84 ? 6.882 -0.234 -14.957 1.00 97.88 84 ILE A O 1
ATOM 628 N N . ALA A 1 85 ? 9.047 -0.037 -14.455 1.00 98.06 85 ALA A N 1
ATOM 629 C CA . ALA A 1 85 ? 9.011 1.406 -14.191 1.00 98.06 85 ALA A CA 1
ATOM 630 C C . ALA A 1 85 ? 9.746 2.183 -15.292 1.00 98.06 85 ALA A C 1
ATOM 632 O O . ALA A 1 85 ? 10.806 2.772 -15.064 1.00 98.06 85 ALA A O 1
ATOM 633 N N . THR A 1 86 ? 9.228 2.100 -16.514 1.00 98.38 86 THR A N 1
ATOM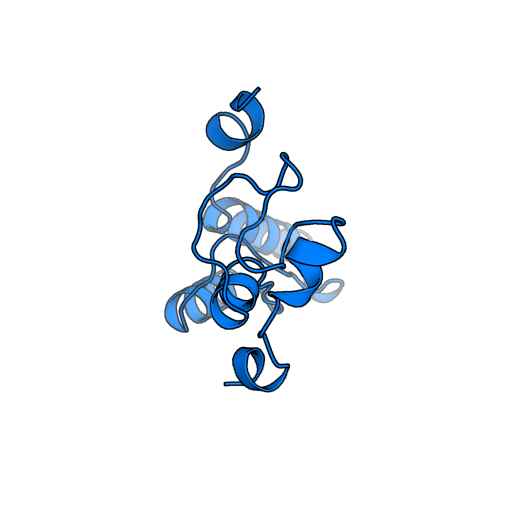 634 C CA . THR A 1 86 ? 9.765 2.782 -17.697 1.00 98.38 86 THR A CA 1
ATOM 635 C C . THR A 1 86 ? 8.663 3.003 -18.732 1.00 98.38 86 THR A C 1
ATOM 637 O O . THR A 1 86 ? 7.745 2.196 -18.852 1.00 98.38 86 THR A O 1
ATOM 640 N N . GLN A 1 87 ? 8.755 4.108 -19.462 1.00 98.38 87 GLN A N 1
ATOM 641 C CA . GLN A 1 87 ? 7.927 4.439 -20.619 1.00 98.38 87 GLN A CA 1
ATOM 642 C C . GLN A 1 87 ? 8.656 4.177 -21.946 1.00 98.38 87 GLN A C 1
ATOM 644 O O . GLN A 1 87 ? 8.041 4.290 -23.000 1.00 98.38 87 GLN A O 1
ATOM 649 N N . ASP A 1 88 ? 9.944 3.816 -21.903 1.00 98.44 88 ASP A N 1
ATOM 650 C CA . ASP A 1 88 ? 10.727 3.440 -23.083 1.00 98.44 88 ASP A CA 1
ATOM 651 C C . ASP A 1 88 ? 10.164 2.156 -23.713 1.00 98.44 88 ASP A C 1
ATOM 653 O O . ASP A 1 88 ? 9.973 1.148 -23.027 1.00 98.44 88 ASP A O 1
ATOM 657 N N . GLU A 1 89 ? 9.874 2.193 -25.013 1.00 98.44 89 GLU A N 1
ATOM 658 C CA . GLU A 1 89 ? 9.216 1.089 -25.717 1.00 98.44 89 GLU A CA 1
ATOM 659 C C . GLU A 1 89 ? 10.069 -0.186 -25.754 1.00 98.44 89 GLU A C 1
ATOM 661 O O . GLU A 1 89 ? 9.534 -1.282 -25.574 1.00 98.44 89 GLU A O 1
ATOM 666 N N . GLU A 1 90 ? 11.390 -0.069 -25.916 1.00 98.44 90 GLU A N 1
ATOM 667 C CA . GLU A 1 90 ? 12.301 -1.218 -25.953 1.00 98.44 90 GLU A CA 1
ATOM 668 C C . GLU A 1 90 ? 12.469 -1.852 -24.572 1.00 98.44 90 GLU A C 1
ATOM 670 O O . GLU A 1 90 ? 12.574 -3.074 -24.442 1.00 98.44 90 GLU A O 1
ATOM 675 N N . LEU A 1 91 ? 12.464 -1.044 -23.512 1.00 98.44 91 LEU A N 1
ATOM 676 C CA . LEU A 1 91 ? 12.506 -1.558 -22.147 1.00 98.44 91 LEU A CA 1
ATOM 677 C C . LEU A 1 91 ? 11.164 -2.155 -21.714 1.00 98.44 91 LEU A C 1
ATOM 679 O O . LEU A 1 91 ? 11.165 -3.183 -21.039 1.00 98.44 91 LEU A O 1
ATOM 683 N N . ARG A 1 92 ? 10.026 -1.582 -22.127 1.00 98.44 92 ARG A N 1
ATOM 684 C CA . ARG A 1 92 ? 8.686 -2.133 -21.848 1.00 98.44 92 ARG A CA 1
ATOM 685 C C . ARG A 1 92 ? 8.489 -3.523 -22.446 1.00 98.44 92 ARG A C 1
ATOM 687 O O . ARG A 1 92 ? 7.888 -4.366 -21.790 1.00 98.44 92 ARG A O 1
ATOM 694 N N . LYS A 1 93 ? 9.061 -3.803 -23.625 1.00 98.44 93 LYS A N 1
ATOM 695 C CA . LYS A 1 93 ? 9.065 -5.152 -24.234 1.00 98.44 93 LYS A CA 1
ATOM 696 C C . LYS A 1 93 ? 9.716 -6.224 -23.346 1.00 98.44 93 LYS A C 1
ATOM 698 O O . LYS A 1 93 ? 9.476 -7.405 -23.561 1.00 98.44 93 LYS A O 1
ATOM 703 N N . LYS A 1 94 ? 10.529 -5.837 -22.353 1.00 98.06 94 LYS A N 1
ATOM 704 C CA . LYS A 1 94 ? 11.177 -6.758 -21.401 1.00 98.06 94 LYS A CA 1
ATOM 705 C C . LYS A 1 94 ? 10.283 -7.142 -20.219 1.00 98.06 94 LYS A C 1
ATOM 707 O O . LYS A 1 94 ? 10.680 -7.995 -19.425 1.00 98.06 94 LYS A O 1
ATOM 712 N N . PHE A 1 95 ? 9.115 -6.514 -20.069 1.00 98.38 95 PHE A N 1
ATOM 713 C CA . PHE A 1 95 ? 8.161 -6.884 -19.031 1.00 98.38 95 PHE A CA 1
ATOM 714 C C . PHE A 1 95 ? 7.612 -8.288 -19.297 1.00 98.38 95 PHE A C 1
ATOM 716 O O . PHE A 1 95 ? 7.053 -8.558 -20.355 1.00 98.38 95 PHE A O 1
ATOM 723 N N . SER A 1 96 ? 7.784 -9.178 -18.323 1.00 97.50 96 SER A N 1
ATOM 724 C CA . SER A 1 96 ? 7.351 -10.581 -18.392 1.00 97.50 96 SER A CA 1
ATOM 725 C C . SER A 1 96 ? 6.398 -10.967 -17.259 1.00 97.50 96 SER A C 1
ATOM 727 O O . SER A 1 96 ? 6.013 -12.132 -17.152 1.00 97.50 96 SER A O 1
ATOM 729 N N . GLY A 1 97 ? 5.994 -10.004 -16.423 1.00 97.31 97 GLY A N 1
ATOM 730 C CA . GLY A 1 97 ? 5.028 -10.234 -15.356 1.00 97.31 97 GLY A CA 1
ATOM 731 C C . GLY A 1 97 ? 3.666 -10.632 -15.921 1.00 97.31 97 GLY A C 1
ATOM 732 O O . GLY A 1 97 ? 3.193 -10.037 -16.886 1.00 97.31 97 GLY A O 1
ATOM 733 N N . GLN A 1 98 ? 3.043 -11.634 -15.308 1.00 97.06 98 GLN A N 1
ATOM 734 C CA . GLN A 1 98 ? 1.705 -12.104 -15.655 1.00 97.06 98 GLN A CA 1
ATOM 735 C C . GLN A 1 98 ? 0.765 -11.929 -14.454 1.00 97.06 98 GLN A C 1
ATOM 737 O O . GLN A 1 98 ? 1.248 -11.959 -13.315 1.00 97.06 98 GLN A O 1
ATOM 742 N N . PRO A 1 99 ? -0.554 -11.756 -14.664 1.00 97.00 99 PRO A N 1
ATOM 743 C CA . PRO A 1 99 ? -1.526 -11.670 -13.572 1.00 97.00 99 PRO A CA 1
ATOM 744 C C . PRO A 1 99 ? -1.422 -12.834 -12.576 1.00 97.00 99 PRO A C 1
ATOM 746 O O . PRO A 1 99 ? -1.524 -12.632 -11.367 1.00 97.00 99 PRO A O 1
ATOM 749 N N . GLU A 1 100 ? -1.131 -14.040 -13.065 1.00 97.62 100 GLU A N 1
ATOM 750 C CA . GLU A 1 100 ? -0.980 -15.261 -12.270 1.00 97.62 100 GLU A CA 1
ATOM 751 C C . GLU A 1 100 ? 0.153 -15.155 -11.252 1.00 97.62 100 GLU A C 1
ATOM 753 O O . GLU A 1 100 ? 0.052 -15.719 -10.169 1.00 97.62 100 GLU A O 1
ATOM 758 N N . HIS A 1 101 ? 1.212 -14.398 -11.547 1.00 96.69 101 HIS A N 1
ATOM 759 C CA . HIS A 1 101 ? 2.307 -14.209 -10.595 1.00 96.69 101 HIS A CA 1
ATOM 760 C C . HIS A 1 101 ? 1.864 -13.445 -9.342 1.00 96.69 101 HIS A C 1
ATOM 762 O O . HIS A 1 101 ? 2.475 -13.615 -8.296 1.00 96.69 101 HIS A O 1
ATOM 768 N N . VAL A 1 102 ? 0.836 -12.597 -9.444 1.00 95.75 102 VAL A N 1
ATOM 769 C CA . VAL A 1 102 ? 0.316 -11.804 -8.318 1.00 95.75 102 VAL A CA 1
ATOM 770 C C . VAL A 1 102 ? -0.787 -12.549 -7.562 1.00 95.75 102 VAL 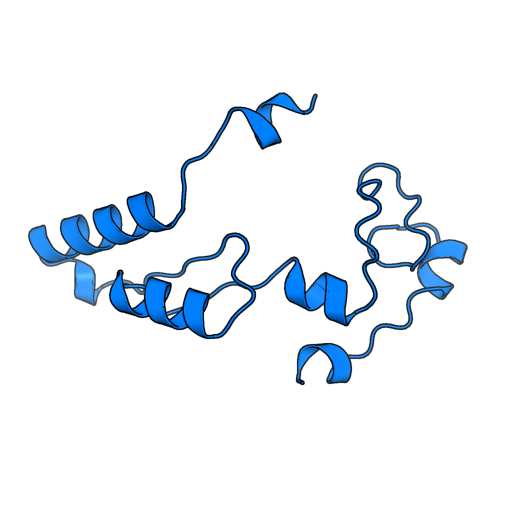A C 1
ATOM 772 O O . VAL A 1 102 ? -0.985 -12.292 -6.380 1.00 95.75 102 VAL A O 1
ATOM 775 N N . MET A 1 103 ? -1.515 -13.443 -8.236 1.00 95.94 103 MET A N 1
ATOM 776 C CA . MET A 1 103 ? -2.589 -14.229 -7.618 1.00 95.94 103 MET A CA 1
ATOM 777 C C . MET A 1 103 ? -2.079 -15.332 -6.677 1.00 95.94 103 MET A C 1
ATOM 779 O O . MET A 1 103 ? -2.808 -15.705 -5.759 1.00 95.94 103 MET A O 1
ATOM 783 N N . ASN A 1 104 ? -0.878 -15.861 -6.931 1.00 84.19 104 ASN A N 1
ATOM 784 C CA . ASN A 1 104 ? -0.246 -16.937 -6.153 1.00 84.19 104 ASN A CA 1
ATOM 785 C C . ASN A 1 104 ? 0.462 -16.418 -4.895 1.00 84.19 104 ASN A C 1
ATOM 787 O O . ASN A 1 104 ? 0.463 -17.163 -3.889 1.00 84.19 104 ASN A O 1
#

Sequence (104 aa):
AWTGLKGAGLPWELGLAETQQTLVLNNLRDRVKLQTDGQLKTGRDVAIACLLGAEEFGFATAPLIAMGCIMMRKCHLNTCPVGIATQDEELRKKFSGQPEHVMN

Radius of gyration: 17.68 Å; chains: 1; bounding box: 36×32×48 Å

Organism: NCBI:txid374047

pLDDT: mean 96.95, std 3.64, range [67.62, 98.75]

Foldseek 3Di:
DCCCVPPDDDDVLVVLLVVCVVCVVVVNLVVDAAEDEDPDADPVSVVSSVVSRHPHYDDDVNLVVLQPDPPPPCLVVLPRCQLDRHPDPVSVVNRDGDPVSNVD

InterPro domains:
  IPR002932 Glutamate synthase domain [PF01645] (5-104)
  IPR013785 Aldolase-type TIM barrel [G3DSA:3.20.20.70] (2-104)
  IPR051394 Glutamate Synthase [PTHR43100] (2-104)